Protein AF-A0A2U1Q5H3-F1 (a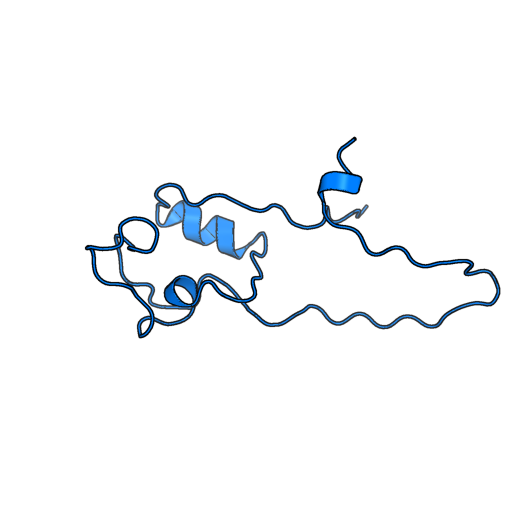fdb_monomer_lite)

InterPro domains:
  IPR001932 PPM-type phosphatase-like domain [PF00481] (26-88)
  IPR036457 PPM-type phosphatase-like domain superfamily [G3DSA:3.60.40.10] (17-89)
  IPR036457 PPM-type phosphatase-like domain superfamily [SSF81606] (21-88)

Sequence (89 aa):
MDVYPVLKLFVLYSLSEHDVLLLCFQIPRSIGDAYLKKPKFVVDPSFPRFHLPNPIHRPVLRDNPSIYTRELKHDDKFIVFALDGLWNT

Organism: Artemisia annua (NCBI:txid35608)

Structure (mmCIF, N/CA/C/O backbone):
data_AF-A0A2U1Q5H3-F1
#
_entry.id   AF-A0A2U1Q5H3-F1
#
loop_
_atom_site.group_PDB
_atom_site.id
_atom_site.type_symbol
_atom_site.label_atom_id
_atom_site.label_alt_id
_atom_site.label_comp_id
_atom_site.label_asym_id
_atom_site.label_entity_id
_atom_site.label_seq_id
_atom_site.pdbx_PDB_ins_code
_atom_site.Cartn_x
_atom_site.Cartn_y
_atom_site.Cartn_z
_atom_site.occupancy
_atom_site.B_iso_or_equiv
_atom_site.auth_seq_id
_atom_site.auth_comp_id
_atom_site.auth_asym_id
_atom_site.auth_atom_id
_atom_site.pdbx_PDB_model_num
ATOM 1 N N . MET A 1 1 ? 4.649 -7.458 21.140 1.00 35.00 1 MET A N 1
ATOM 2 C CA . MET A 1 1 ? 3.898 -8.384 20.269 1.00 35.00 1 MET A CA 1
ATOM 3 C C . MET A 1 1 ? 2.536 -7.756 20.032 1.00 35.00 1 MET A C 1
ATOM 5 O O . MET A 1 1 ? 1.799 -7.631 20.993 1.00 35.00 1 MET A O 1
ATOM 9 N N . ASP A 1 2 ? 2.148 -7.219 18.885 1.00 34.28 2 ASP A N 1
ATOM 10 C CA . ASP A 1 2 ? 2.798 -6.956 17.601 1.00 34.28 2 ASP A CA 1
ATOM 11 C C . ASP A 1 2 ? 2.280 -5.582 17.161 1.00 34.28 2 ASP A C 1
ATOM 13 O O . ASP A 1 2 ? 1.097 -5.423 16.865 1.00 34.28 2 ASP A O 1
ATOM 17 N N . VAL A 1 3 ? 3.147 -4.571 17.176 1.00 37.88 3 VAL A N 1
ATOM 18 C CA . VAL A 1 3 ? 2.848 -3.275 16.564 1.00 37.88 3 VAL A CA 1
ATOM 19 C C . VAL A 1 3 ? 3.446 -3.373 15.175 1.00 37.88 3 VAL A C 1
ATOM 21 O O . VAL A 1 3 ? 4.643 -3.164 15.015 1.00 37.88 3 VAL A O 1
ATOM 24 N N . TYR A 1 4 ? 2.656 -3.802 14.191 1.00 39.78 4 TYR A N 1
ATOM 25 C CA . TYR A 1 4 ? 3.074 -3.736 12.793 1.00 39.78 4 TYR A CA 1
ATOM 26 C C . TYR A 1 4 ? 3.299 -2.256 12.463 1.00 39.78 4 TYR A C 1
ATOM 28 O O . TYR A 1 4 ? 2.317 -1.509 12.429 1.00 39.78 4 TYR A O 1
ATOM 36 N N . PRO A 1 5 ? 4.550 -1.797 12.272 1.00 39.38 5 PRO A N 1
ATOM 37 C CA . PRO A 1 5 ? 4.781 -0.418 11.913 1.00 39.38 5 PRO A CA 1
ATOM 38 C C . PRO A 1 5 ? 4.218 -0.240 10.508 1.00 39.38 5 PRO A C 1
ATOM 40 O O . PRO A 1 5 ? 4.562 -0.947 9.557 1.00 39.38 5 PRO A O 1
ATOM 43 N N . VAL A 1 6 ? 3.257 0.664 10.450 1.00 42.09 6 VAL A N 1
ATOM 44 C CA . VAL A 1 6 ? 2.580 1.138 9.261 1.00 42.09 6 VAL A CA 1
ATOM 45 C C . VAL A 1 6 ? 3.648 1.660 8.282 1.00 42.09 6 VAL A C 1
ATOM 47 O O . VAL A 1 6 ? 4.670 2.213 8.686 1.00 42.09 6 VAL A O 1
ATOM 50 N N . LEU A 1 7 ? 3.445 1.293 7.013 1.00 40.78 7 LEU A N 1
ATOM 51 C CA . LEU A 1 7 ? 4.089 1.768 5.786 1.00 40.78 7 LEU A CA 1
ATOM 52 C C . LEU A 1 7 ? 5.579 2.182 5.882 1.00 40.78 7 LEU A C 1
ATOM 54 O O . LEU A 1 7 ? 5.974 3.312 6.147 1.00 40.78 7 LEU A O 1
ATOM 58 N N . LYS A 1 8 ? 6.450 1.260 5.472 1.00 37.12 8 LYS A N 1
ATOM 59 C CA . LYS A 1 8 ? 7.817 1.595 5.063 1.00 37.12 8 LYS A CA 1
ATOM 60 C C . LYS A 1 8 ? 7.808 1.855 3.553 1.00 37.12 8 LYS A C 1
ATOM 62 O O . LYS A 1 8 ? 7.832 0.922 2.753 1.00 37.12 8 LYS A O 1
ATOM 67 N N . LEU A 1 9 ? 7.704 3.129 3.172 1.00 38.12 9 LEU A N 1
ATOM 68 C CA . LEU A 1 9 ? 7.877 3.604 1.797 1.00 38.12 9 LEU A CA 1
ATOM 69 C C . LEU A 1 9 ? 9.331 3.347 1.372 1.00 38.12 9 LEU A C 1
ATOM 71 O O . LEU A 1 9 ? 10.221 4.131 1.697 1.00 38.12 9 LEU A O 1
ATOM 75 N N . PHE A 1 10 ? 9.593 2.230 0.692 1.00 38.53 10 PHE A N 1
ATOM 76 C CA . PHE A 1 10 ? 10.933 1.939 0.187 1.00 38.53 10 PHE A CA 1
ATOM 77 C C . PHE A 1 10 ? 11.133 2.476 -1.227 1.00 38.53 10 PHE A C 1
ATOM 79 O O . PHE A 1 10 ? 10.434 2.125 -2.176 1.00 38.53 10 PHE A O 1
ATOM 86 N N . VAL A 1 11 ? 12.129 3.353 -1.304 1.00 35.50 11 VAL A N 1
ATOM 87 C CA . VAL A 1 11 ? 12.722 3.952 -2.494 1.00 35.50 11 VAL A CA 1
ATOM 88 C C . VAL A 1 11 ? 13.362 2.863 -3.356 1.00 35.50 11 VAL A C 1
ATOM 90 O O . VAL A 1 11 ? 14.110 2.022 -2.859 1.00 35.50 11 VAL A O 1
ATOM 93 N N . LEU A 1 12 ? 13.078 2.902 -4.657 1.00 33.97 12 LEU A N 1
ATOM 94 C CA . LEU A 1 12 ? 13.665 2.019 -5.660 1.00 33.97 12 LEU A CA 1
ATOM 95 C C . LEU A 1 12 ? 15.130 2.403 -5.903 1.00 33.97 12 LEU A C 1
ATOM 97 O O . LEU A 1 12 ? 15.409 3.406 -6.555 1.00 33.97 12 LEU A O 1
ATOM 101 N N . TYR A 1 13 ? 16.057 1.576 -5.428 1.00 35.09 13 TYR A N 1
ATOM 102 C CA . TYR A 1 13 ? 17.396 1.468 -6.001 1.00 35.09 13 TYR A CA 1
ATOM 103 C C . TYR A 1 13 ? 17.612 0.024 -6.456 1.00 35.09 13 TYR A C 1
ATOM 105 O O . TYR A 1 13 ? 17.194 -0.901 -5.768 1.00 35.09 13 TYR A O 1
ATOM 113 N N . SER A 1 14 ? 18.200 -0.117 -7.650 1.00 41.81 14 SER A N 1
ATOM 114 C CA . SER A 1 14 ? 18.582 -1.346 -8.366 1.00 41.81 14 SER A CA 1
ATOM 115 C C . SER A 1 14 ? 18.474 -2.642 -7.546 1.00 41.81 14 SER A C 1
ATOM 117 O O . SER A 1 14 ? 19.406 -3.004 -6.835 1.00 41.81 14 SER A O 1
ATOM 119 N N . LEU A 1 15 ? 17.340 -3.338 -7.662 1.00 47.41 15 LEU A N 1
ATOM 120 C CA . LEU A 1 15 ? 17.062 -4.575 -6.927 1.00 47.41 15 LEU A CA 1
ATOM 121 C C . LEU A 1 15 ? 17.685 -5.776 -7.653 1.00 47.41 15 LEU A C 1
ATOM 123 O O . LEU A 1 15 ? 17.388 -6.005 -8.827 1.00 47.41 15 LEU A O 1
ATOM 127 N N . SER A 1 16 ? 18.514 -6.558 -6.959 1.00 54.03 16 SER A N 1
ATOM 128 C CA . SER A 1 16 ? 18.921 -7.898 -7.404 1.00 54.03 16 SER A CA 1
ATOM 129 C C . SER A 1 16 ? 17.773 -8.907 -7.216 1.00 54.03 16 SER A C 1
ATOM 131 O O . SER A 1 16 ? 16.823 -8.642 -6.478 1.00 54.03 16 SER A O 1
ATOM 133 N N . GLU A 1 17 ? 17.837 -10.093 -7.838 1.00 52.88 17 GLU A N 1
ATOM 134 C CA . GLU A 1 17 ? 16.818 -11.150 -7.648 1.00 52.88 17 GLU A CA 1
ATOM 135 C C . GLU A 1 17 ? 16.592 -11.517 -6.169 1.00 52.88 17 GLU A C 1
ATOM 137 O O . GLU A 1 17 ? 15.463 -11.811 -5.764 1.00 52.88 17 GLU A O 1
ATOM 142 N N . HIS A 1 18 ? 17.639 -11.447 -5.343 1.00 50.66 18 HIS A N 1
ATOM 143 C CA . HIS A 1 18 ? 17.545 -11.686 -3.903 1.00 50.66 18 HIS A CA 1
ATOM 144 C C . HIS A 1 18 ? 16.774 -10.575 -3.170 1.00 50.66 18 HIS A C 1
ATOM 146 O O . HIS A 1 18 ? 16.014 -10.865 -2.243 1.00 50.66 18 HIS A O 1
ATOM 152 N N . ASP A 1 19 ? 16.880 -9.328 -3.633 1.00 50.44 19 ASP A N 1
ATOM 153 C CA . ASP A 1 19 ? 16.168 -8.183 -3.055 1.00 50.44 19 ASP A CA 1
ATOM 154 C C . ASP A 1 19 ? 14.669 -8.208 -3.400 1.00 50.44 19 ASP A C 1
ATOM 156 O O . ASP A 1 19 ? 13.827 -7.828 -2.585 1.00 50.44 19 ASP A O 1
ATOM 160 N N . VAL A 1 20 ? 14.306 -8.741 -4.574 1.00 52.97 20 VAL A N 1
ATOM 161 C CA . VAL A 1 20 ? 12.903 -8.928 -4.997 1.00 52.97 20 VAL A CA 1
ATOM 162 C C . VAL A 1 20 ? 12.177 -9.956 -4.117 1.00 52.97 20 VAL A C 1
ATOM 164 O O . VAL A 1 20 ? 10.992 -9.793 -3.812 1.00 52.97 20 VAL A O 1
ATOM 167 N N . LEU A 1 21 ? 12.871 -11.009 -3.675 1.00 49.78 21 LEU A N 1
ATOM 168 C CA . LEU A 1 21 ? 12.300 -12.020 -2.778 1.00 49.78 21 LEU A CA 1
ATOM 169 C C . LEU A 1 21 ? 12.051 -11.466 -1.366 1.00 49.78 21 LEU A C 1
ATOM 171 O O . LEU A 1 21 ? 11.007 -11.753 -0.778 1.00 49.78 21 LEU A O 1
ATOM 175 N N . LEU A 1 22 ? 12.950 -10.619 -0.859 1.00 50.00 22 LEU A N 1
ATOM 176 C CA . LEU A 1 22 ? 12.785 -9.913 0.418 1.00 50.00 22 LEU A CA 1
ATOM 177 C C . LEU A 1 22 ? 11.656 -8.873 0.367 1.00 50.00 22 LEU A C 1
ATOM 179 O O . LEU A 1 22 ? 10.828 -8.813 1.280 1.00 50.00 22 LEU A O 1
ATOM 183 N N . LEU A 1 23 ? 11.558 -8.124 -0.736 1.00 50.06 23 LEU A N 1
ATOM 184 C CA . LEU A 1 2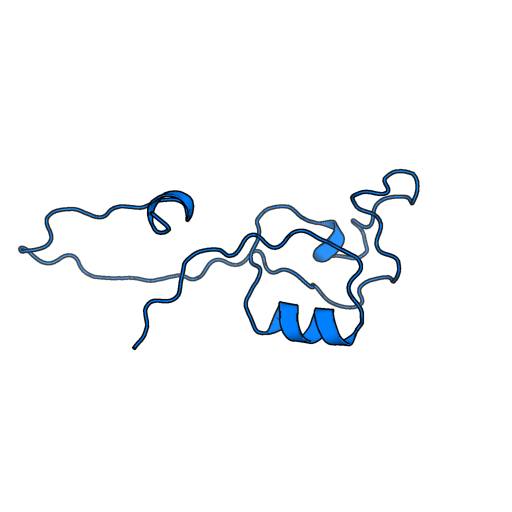3 ? 10.486 -7.156 -0.978 1.00 50.06 23 LEU A CA 1
ATOM 185 C C . LEU A 1 23 ? 9.098 -7.819 -0.927 1.00 50.06 23 LEU A C 1
ATOM 187 O O . LEU A 1 23 ? 8.149 -7.244 -0.399 1.00 50.06 23 LEU A O 1
ATOM 191 N N . CYS A 1 24 ? 8.977 -9.058 -1.412 1.00 50.50 24 CYS A N 1
ATOM 192 C CA . CYS A 1 24 ? 7.715 -9.800 -1.415 1.00 50.50 24 CYS A CA 1
ATOM 193 C C . CYS A 1 24 ? 7.255 -10.219 -0.001 1.00 50.50 24 CYS A C 1
ATOM 195 O O . CYS A 1 24 ? 6.050 -10.288 0.256 1.00 50.50 24 CYS A O 1
ATOM 197 N N . PHE A 1 25 ? 8.194 -10.455 0.926 1.00 51.50 25 PHE A N 1
ATOM 198 C CA . PHE A 1 25 ? 7.896 -10.960 2.272 1.00 51.50 25 PHE A CA 1
ATOM 199 C C . PHE A 1 25 ? 7.490 -9.855 3.268 1.00 51.50 25 PHE A C 1
ATOM 201 O O . PHE A 1 25 ? 6.774 -10.139 4.225 1.00 51.50 25 PHE A O 1
ATOM 208 N N . GLN A 1 26 ? 7.865 -8.589 3.028 1.00 55.53 26 GLN A N 1
ATOM 209 C CA . GLN A 1 26 ? 7.543 -7.452 3.917 1.00 55.53 26 GLN A CA 1
ATOM 210 C C . GLN A 1 26 ? 6.380 -6.543 3.439 1.00 55.53 26 GLN A C 1
ATOM 212 O O . GLN A 1 26 ? 6.059 -5.559 4.093 1.00 55.53 26 GLN A O 1
ATOM 217 N N . ILE A 1 27 ? 5.665 -6.944 2.377 1.00 56.28 27 ILE A N 1
ATOM 218 C CA . ILE A 1 27 ? 4.402 -6.378 1.841 1.00 56.28 27 ILE A CA 1
ATOM 219 C C . ILE A 1 27 ? 4.477 -4.910 1.367 1.00 56.28 27 ILE A C 1
ATOM 221 O O . ILE A 1 27 ? 4.054 -4.002 2.084 1.00 56.28 27 ILE A O 1
ATOM 225 N N . PRO A 1 28 ? 4.820 -4.645 0.095 1.00 72.38 28 PRO A N 1
ATOM 226 C CA . PRO A 1 28 ? 4.647 -3.333 -0.492 1.00 72.38 28 PRO A CA 1
ATOM 227 C C . PRO A 1 28 ? 3.320 -3.375 -1.258 1.00 72.38 28 PRO A C 1
ATOM 229 O O . PRO A 1 28 ? 3.183 -3.930 -2.353 1.00 72.38 28 PRO A O 1
ATOM 232 N N . ARG A 1 29 ? 2.273 -2.884 -0.599 1.00 80.69 29 ARG A N 1
ATOM 233 C CA . ARG A 1 29 ? 1.001 -2.584 -1.256 1.00 80.69 29 ARG A CA 1
ATOM 234 C C . ARG A 1 29 ? 1.034 -1.147 -1.716 1.00 80.69 29 ARG A C 1
ATOM 236 O O . ARG A 1 29 ? 1.398 -0.272 -0.938 1.00 80.69 29 ARG A O 1
ATOM 243 N N . SER A 1 30 ? 0.610 -0.905 -2.945 1.00 84.12 30 SER A N 1
ATOM 244 C CA . SER A 1 30 ? 0.442 0.455 -3.438 1.00 84.12 30 SER A CA 1
ATOM 245 C C . SER A 1 30 ? -0.739 0.550 -4.385 1.00 84.12 30 SER A C 1
ATOM 247 O O . SER A 1 30 ? -1.090 -0.402 -5.091 1.00 84.12 30 SER A O 1
ATOM 249 N N . ILE A 1 31 ? -1.347 1.727 -4.419 1.00 84.31 31 ILE A N 1
ATOM 250 C CA . ILE A 1 31 ? -2.228 2.148 -5.503 1.00 84.31 31 ILE A CA 1
ATOM 251 C C . ILE A 1 31 ? -1.341 2.940 -6.473 1.00 84.31 31 ILE A C 1
ATOM 253 O O . ILE A 1 31 ? -0.600 3.812 -6.037 1.00 84.31 31 ILE A O 1
ATOM 257 N N . GLY A 1 32 ? -1.379 2.619 -7.770 1.00 86.00 32 GLY A N 1
ATOM 258 C CA . GLY A 1 32 ? -0.402 3.126 -8.748 1.00 86.00 32 GLY A CA 1
ATOM 259 C C . GLY A 1 32 ? 0.656 2.087 -9.127 1.00 86.00 32 GLY A C 1
ATOM 260 O O . GLY A 1 32 ? 0.333 0.900 -9.202 1.00 86.00 32 GLY A O 1
ATOM 261 N N . ASP A 1 33 ? 1.881 2.528 -9.426 1.00 85.50 33 ASP A N 1
ATOM 262 C CA . ASP A 1 33 ? 3.053 1.684 -9.735 1.00 85.50 33 ASP A CA 1
ATOM 263 C C . ASP A 1 33 ? 2.780 0.540 -10.723 1.00 85.50 33 ASP A C 1
ATOM 265 O O . ASP A 1 33 ? 3.189 -0.608 -10.540 1.00 85.50 33 ASP A O 1
ATOM 269 N N . ALA A 1 34 ? 2.029 0.840 -11.783 1.00 87.00 34 ALA A N 1
ATOM 270 C CA . ALA A 1 34 ? 1.507 -0.170 -12.699 1.00 87.00 34 ALA A CA 1
ATOM 271 C C . ALA A 1 34 ? 2.613 -1.003 -13.381 1.00 87.00 34 ALA A C 1
ATOM 273 O O . ALA A 1 34 ? 2.420 -2.201 -13.615 1.00 87.00 34 ALA A O 1
ATOM 274 N N . TYR A 1 35 ? 3.777 -0.3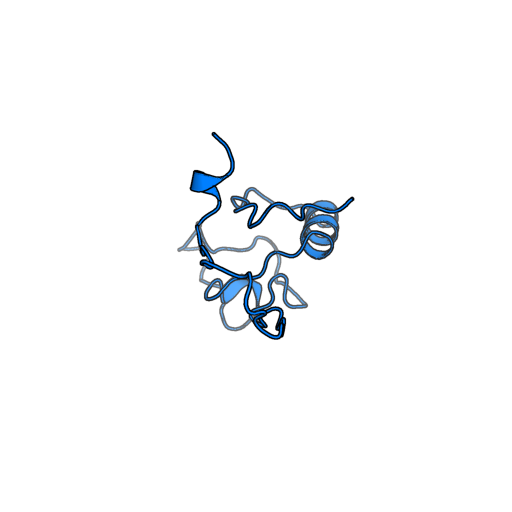92 -13.628 1.00 85.69 35 TYR A N 1
ATOM 275 C CA . TYR A 1 35 ? 4.976 -1.030 -14.187 1.00 85.69 35 TYR A CA 1
ATOM 276 C C . TYR A 1 35 ? 5.542 -2.150 -13.293 1.00 85.69 35 TYR A C 1
ATOM 278 O O . TYR A 1 35 ? 6.156 -3.080 -13.807 1.00 85.69 35 TYR A O 1
ATOM 286 N N . LEU A 1 36 ? 5.258 -2.134 -11.982 1.00 86.50 36 LEU A N 1
ATOM 287 C CA . LEU A 1 36 ? 5.617 -3.193 -11.024 1.00 86.50 36 LEU A CA 1
ATOM 288 C C . LEU A 1 36 ? 4.528 -4.270 -10.869 1.00 86.50 36 LEU A C 1
ATOM 290 O O . LEU A 1 36 ? 4.679 -5.209 -10.083 1.00 86.50 36 LEU A O 1
ATOM 294 N N . LYS A 1 37 ? 3.409 -4.144 -11.592 1.00 87.12 37 LYS A N 1
ATOM 295 C CA . LYS A 1 37 ? 2.239 -5.028 -11.462 1.00 87.12 37 LYS A CA 1
ATOM 296 C C . LYS A 1 37 ? 1.974 -5.850 -12.710 1.00 87.12 37 LYS A C 1
ATOM 298 O O . LYS A 1 37 ? 1.626 -7.022 -12.595 1.00 87.12 37 LYS A O 1
ATOM 303 N N . LYS A 1 38 ? 2.079 -5.249 -13.900 1.00 86.00 38 LYS A N 1
ATOM 304 C CA . LYS A 1 38 ? 1.833 -5.949 -15.170 1.00 86.00 38 LYS A CA 1
ATOM 305 C C . LYS A 1 38 ? 2.871 -5.546 -16.223 1.00 86.00 38 LYS A C 1
ATOM 307 O O . LYS A 1 38 ? 3.069 -4.348 -16.413 1.00 86.00 38 LYS A O 1
ATOM 312 N N . PRO A 1 39 ? 3.422 -6.503 -16.995 1.00 84.19 39 PRO A N 1
ATOM 313 C CA . PRO A 1 39 ? 4.413 -6.218 -18.039 1.00 84.19 39 PRO A CA 1
ATOM 314 C C . PRO A 1 39 ? 3.949 -5.193 -19.079 1.00 84.19 39 PRO A C 1
ATOM 316 O O . PRO A 1 39 ? 4.737 -4.394 -19.563 1.00 84.19 39 PRO A O 1
ATOM 319 N N . LYS A 1 40 ? 2.645 -5.161 -19.379 1.00 86.25 40 LYS A 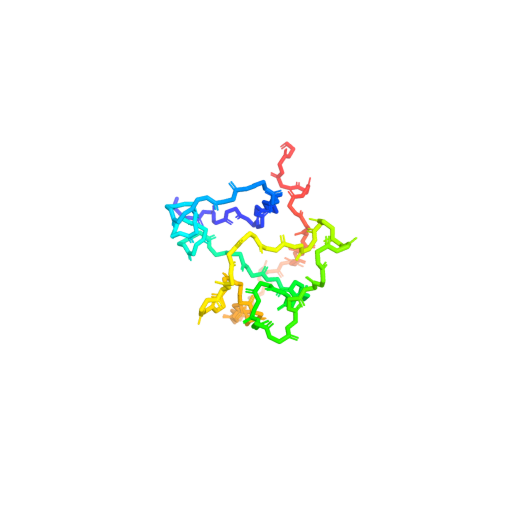N 1
ATOM 320 C CA . LYS A 1 40 ? 2.048 -4.215 -20.338 1.00 86.25 40 LYS A CA 1
ATOM 321 C C . LYS A 1 40 ? 2.152 -2.735 -19.943 1.00 86.25 40 LYS A C 1
ATOM 323 O O . LYS A 1 40 ? 1.788 -1.880 -20.738 1.00 86.25 40 LYS A O 1
ATOM 328 N N . PHE A 1 41 ? 2.552 -2.445 -18.706 1.00 87.38 41 PHE A N 1
ATOM 329 C CA . PHE A 1 41 ? 2.735 -1.088 -18.195 1.00 87.38 41 PHE A CA 1
ATOM 330 C C . PHE A 1 41 ? 4.211 -0.730 -17.991 1.00 87.38 41 PHE A C 1
ATOM 332 O O . PHE A 1 41 ? 4.496 0.314 -17.409 1.00 87.38 41 PHE A O 1
ATOM 339 N N . VAL A 1 42 ? 5.143 -1.584 -18.428 1.00 82.38 42 VAL A N 1
ATOM 340 C CA . VAL A 1 42 ? 6.568 -1.240 -18.466 1.00 82.38 42 VAL A CA 1
ATOM 341 C C . VAL A 1 42 ? 6.748 -0.051 -19.403 1.00 82.38 42 VAL A C 1
ATOM 343 O O . VAL A 1 42 ? 6.224 -0.039 -20.516 1.00 82.38 42 VAL A O 1
ATOM 346 N N . VAL A 1 43 ? 7.449 0.966 -18.911 1.00 81.12 43 VAL A N 1
ATOM 347 C CA . VAL A 1 43 ? 7.667 2.218 -19.633 1.00 81.12 43 VAL A CA 1
ATOM 348 C C . VAL A 1 43 ? 8.955 2.115 -20.450 1.00 81.12 43 VAL A C 1
ATOM 350 O O . VAL A 1 43 ? 9.895 1.416 -20.063 1.00 81.12 43 VAL A O 1
ATOM 353 N N . ASP A 1 44 ? 8.975 2.802 -21.591 1.00 81.94 44 ASP A N 1
ATOM 354 C CA . ASP A 1 44 ? 10.137 2.907 -22.472 1.00 81.94 44 ASP A CA 1
ATOM 355 C C . ASP A 1 44 ? 11.409 3.344 -21.705 1.00 81.94 44 ASP A C 1
ATOM 357 O O . ASP A 1 44 ? 11.307 4.139 -20.761 1.00 81.94 44 ASP A O 1
ATOM 361 N N . PRO A 1 45 ? 12.611 2.873 -22.098 1.00 78.94 45 PRO A N 1
ATOM 362 C CA . PRO A 1 45 ? 13.873 3.248 -21.452 1.00 78.94 45 PRO A CA 1
ATOM 363 C C . PRO A 1 45 ? 14.147 4.760 -21.378 1.00 78.94 45 PRO A C 1
ATOM 365 O O . PRO A 1 45 ? 14.924 5.190 -20.526 1.00 78.94 45 PRO A O 1
ATOM 368 N N . SER A 1 46 ? 13.493 5.581 -22.210 1.00 84.88 46 SER A N 1
ATOM 369 C CA . SER A 1 46 ? 13.522 7.052 -22.119 1.00 84.88 46 SER A CA 1
ATOM 370 C C . SER A 1 46 ? 12.983 7.614 -20.797 1.00 84.88 46 SER A C 1
ATOM 372 O O . SER A 1 46 ? 13.249 8.772 -20.474 1.00 84.88 46 SER A O 1
ATOM 374 N N . PHE A 1 47 ? 12.281 6.804 -19.997 1.00 81.50 47 PHE A N 1
ATOM 375 C CA . PHE A 1 47 ? 11.800 7.152 -18.661 1.00 81.50 47 PHE A CA 1
ATOM 376 C C . PHE A 1 47 ? 12.578 6.380 -17.582 1.00 81.50 47 PHE A C 1
ATOM 378 O O . PHE A 1 47 ? 12.045 5.448 -16.972 1.00 81.50 47 PHE A O 1
ATOM 385 N N . PRO A 1 48 ? 13.825 6.784 -17.268 1.00 76.81 48 PRO A N 1
ATOM 386 C CA . PRO A 1 48 ? 14.738 6.005 -16.427 1.00 76.81 48 PRO A CA 1
ATOM 387 C C . PRO A 1 48 ? 14.216 5.754 -15.007 1.00 76.81 48 PRO A C 1
ATOM 389 O O . PRO A 1 48 ? 14.584 4.765 -14.386 1.00 76.81 48 PRO A O 1
ATOM 392 N N . ARG A 1 49 ? 13.317 6.608 -14.492 1.00 78.00 49 ARG A N 1
ATOM 393 C CA . ARG A 1 49 ? 12.697 6.434 -13.166 1.00 78.00 49 ARG A CA 1
ATOM 394 C C . ARG A 1 49 ? 11.788 5.199 -13.079 1.00 78.00 49 ARG A C 1
ATOM 396 O O . ARG A 1 49 ? 11.632 4.650 -11.996 1.00 78.00 49 ARG A O 1
ATOM 403 N N . PHE A 1 50 ? 11.170 4.798 -14.188 1.00 79.44 50 PHE A N 1
ATOM 404 C CA . PHE A 1 50 ? 10.176 3.714 -14.242 1.00 79.44 50 PHE A CA 1
ATOM 405 C C . PHE A 1 50 ? 10.651 2.518 -15.069 1.00 79.44 50 PHE A C 1
ATOM 407 O O . PHE A 1 50 ? 9.905 1.558 -15.273 1.00 79.44 50 PHE A O 1
ATOM 414 N N . HIS A 1 51 ? 11.883 2.590 -15.565 1.00 80.81 51 HIS A N 1
ATOM 415 C CA . HIS A 1 51 ? 12.491 1.522 -16.325 1.00 80.81 51 HIS A CA 1
ATOM 416 C C . HIS A 1 51 ? 12.942 0.400 -15.386 1.00 80.81 51 HIS A C 1
ATOM 418 O O . HIS A 1 51 ? 13.569 0.641 -14.354 1.00 80.81 51 HIS A O 1
ATOM 424 N N . LEU A 1 52 ? 12.624 -0.836 -15.764 1.00 76.56 52 LEU A N 1
ATOM 425 C CA . LEU A 1 52 ? 13.066 -2.033 -15.062 1.00 76.56 52 LEU A CA 1
ATOM 426 C C . LEU A 1 52 ? 14.179 -2.701 -15.878 1.00 76.56 52 LEU A C 1
ATOM 428 O O . LEU A 1 52 ? 13.949 -2.977 -17.056 1.00 76.56 52 LEU A O 1
ATOM 432 N N . PRO A 1 53 ? 15.346 -3.006 -15.275 1.00 77.50 53 PRO A N 1
ATOM 433 C CA . PRO A 1 53 ? 16.462 -3.633 -15.988 1.00 77.50 53 PRO A CA 1
ATOM 434 C C . PRO A 1 53 ? 16.119 -5.041 -16.495 1.00 77.50 53 PRO A C 1
ATOM 436 O O . PRO A 1 53 ? 16.649 -5.481 -17.513 1.00 77.50 53 PRO A O 1
ATOM 439 N N . ASN A 1 54 ? 15.193 -5.732 -15.824 1.00 79.06 54 ASN A N 1
ATOM 440 C CA . ASN A 1 54 ? 14.667 -7.025 -16.242 1.00 79.06 54 ASN A CA 1
ATOM 441 C C . ASN A 1 54 ? 13.129 -6.992 -16.241 1.00 79.06 54 ASN A C 1
ATOM 443 O O . ASN A 1 54 ? 12.531 -6.446 -15.308 1.00 79.06 54 ASN A O 1
ATOM 447 N N . PRO A 1 55 ? 12.465 -7.591 -17.248 1.00 75.56 55 PRO A N 1
ATOM 448 C CA . PRO A 1 55 ? 11.015 -7.739 -17.243 1.00 75.56 55 PRO A CA 1
ATOM 449 C C . PRO A 1 55 ? 10.532 -8.522 -16.018 1.00 75.56 55 PRO A C 1
ATOM 451 O O . PRO A 1 55 ? 11.095 -9.554 -15.659 1.00 75.56 55 PRO A O 1
ATOM 454 N N . ILE A 1 56 ? 9.441 -8.068 -15.399 1.00 79.88 56 ILE A N 1
ATOM 455 C CA . ILE A 1 56 ? 8.802 -8.816 -14.313 1.00 79.88 56 ILE A CA 1
ATOM 456 C C . ILE A 1 56 ? 7.914 -9.925 -14.882 1.00 79.88 56 ILE A C 1
ATOM 458 O O . ILE A 1 56 ? 7.052 -9.683 -15.722 1.00 79.88 56 ILE A O 1
ATOM 462 N N . HIS A 1 57 ? 8.079 -11.155 -14.401 1.00 81.88 57 HIS A N 1
ATOM 463 C CA . HIS A 1 57 ? 7.230 -12.284 -14.812 1.00 81.88 57 HIS A CA 1
ATOM 464 C C . HIS A 1 57 ? 5.964 -12.432 -13.954 1.00 81.88 57 HIS A C 1
ATOM 466 O O . HIS A 1 57 ? 5.012 -13.103 -14.347 1.00 81.88 57 HIS A O 1
ATOM 472 N N . ARG A 1 58 ? 5.939 -11.790 -12.783 1.00 82.56 58 ARG A N 1
ATOM 473 C CA . ARG A 1 58 ? 4.814 -11.776 -11.840 1.00 82.56 58 ARG A CA 1
ATOM 474 C C . ARG A 1 58 ? 4.718 -10.411 -11.148 1.00 82.56 58 ARG A C 1
ATOM 476 O O . ARG A 1 58 ? 5.736 -9.722 -11.077 1.00 82.56 58 ARG A O 1
ATOM 483 N N . PRO A 1 59 ? 3.542 -10.016 -10.627 1.00 82.94 59 PRO A N 1
ATOM 484 C CA . PRO A 1 59 ? 3.397 -8.760 -9.897 1.00 82.94 59 PRO A CA 1
ATOM 485 C C . PRO A 1 59 ? 4.342 -8.705 -8.693 1.00 82.94 59 PRO A C 1
ATOM 487 O O . PRO A 1 59 ? 4.360 -9.624 -7.873 1.00 82.94 59 PRO A O 1
ATOM 490 N N . VAL A 1 60 ? 5.101 -7.616 -8.584 1.00 83.94 60 VAL A N 1
ATOM 491 C CA . VAL A 1 60 ? 5.958 -7.318 -7.426 1.00 83.94 60 VAL A CA 1
ATOM 492 C C . VAL A 1 60 ? 5.140 -6.622 -6.333 1.00 83.94 60 VAL A C 1
ATOM 494 O O . VAL A 1 60 ? 5.346 -6.869 -5.147 1.00 83.94 60 VAL A O 1
ATOM 497 N N . LEU A 1 61 ? 4.163 -5.803 -6.740 1.00 84.62 61 LEU A N 1
ATOM 498 C CA . LEU A 1 61 ? 3.243 -5.089 -5.854 1.00 84.62 61 LEU A CA 1
ATOM 499 C C . LEU A 1 61 ? 1.817 -5.628 -5.953 1.00 84.62 61 LEU A C 1
ATOM 501 O O . LEU A 1 61 ? 1.363 -6.069 -7.011 1.00 84.62 61 LEU A O 1
ATOM 505 N N . ARG A 1 62 ? 1.083 -5.516 -4.844 1.00 82.50 62 ARG A N 1
ATOM 506 C CA . ARG A 1 62 ? -0.361 -5.785 -4.769 1.00 82.50 62 ARG A CA 1
ATOM 507 C C . ARG A 1 62 ? -1.125 -4.484 -4.544 1.00 82.50 62 ARG A C 1
ATOM 509 O O . ARG A 1 62 ? -0.633 -3.579 -3.879 1.00 82.50 62 ARG A O 1
ATOM 516 N N . ASP A 1 63 ? -2.329 -4.404 -5.088 1.00 84.88 63 ASP A N 1
ATOM 517 C CA . ASP A 1 63 ? -3.275 -3.302 -4.882 1.00 84.88 63 ASP A CA 1
ATOM 518 C C . ASP A 1 63 ? -4.419 -3.669 -3.929 1.00 84.88 63 ASP A C 1
ATOM 520 O O . ASP A 1 63 ? -5.162 -2.791 -3.495 1.00 84.88 63 ASP A O 1
ATOM 524 N N . ASN A 1 64 ? -4.551 -4.947 -3.566 1.00 83.75 64 ASN A N 1
ATOM 525 C CA . ASN A 1 64 ? -5.582 -5.377 -2.636 1.00 83.75 64 ASN A CA 1
ATOM 526 C C . ASN A 1 64 ? -5.319 -4.842 -1.213 1.00 83.75 64 ASN A C 1
ATOM 528 O O . ASN A 1 64 ? -4.235 -5.039 -0.661 1.00 83.75 64 ASN A O 1
ATOM 532 N N . PRO A 1 65 ? -6.288 -4.169 -0.575 1.00 82.62 65 PRO A N 1
ATOM 533 C CA . PRO A 1 65 ? -6.134 -3.740 0.810 1.00 82.62 65 PRO A CA 1
ATOM 534 C C . PRO A 1 65 ? -6.202 -4.939 1.770 1.00 82.62 65 PRO A C 1
ATOM 536 O O . PRO A 1 65 ? -6.697 -6.011 1.423 1.00 82.62 65 PRO A O 1
ATOM 539 N N . SER A 1 66 ? -5.734 -4.756 3.011 1.00 82.44 66 SER A N 1
ATOM 540 C CA . SER A 1 66 ? -6.215 -5.602 4.117 1.00 82.44 66 SER A CA 1
ATOM 541 C C . SER A 1 66 ? -7.547 -5.070 4.596 1.00 82.44 66 SER A C 1
ATOM 543 O O . SER A 1 66 ? -7.685 -3.863 4.779 1.00 82.44 66 SER A O 1
ATOM 545 N N . ILE A 1 67 ? -8.495 -5.967 4.828 1.00 83.06 67 ILE A N 1
ATOM 546 C CA . ILE A 1 67 ? -9.791 -5.621 5.398 1.00 83.06 67 ILE A CA 1
ATOM 547 C C . ILE A 1 67 ? -9.782 -6.074 6.852 1.00 83.06 67 ILE A C 1
ATOM 549 O O . ILE A 1 67 ? -9.470 -7.228 7.142 1.00 83.06 67 ILE A O 1
ATOM 553 N N . TYR A 1 68 ? -10.106 -5.154 7.754 1.00 83.25 68 TYR A N 1
ATOM 554 C CA . TYR A 1 68 ? -10.275 -5.433 9.171 1.00 83.25 68 TYR A CA 1
ATOM 555 C C . TYR A 1 68 ? -11.620 -4.880 9.631 1.00 83.25 68 TYR A C 1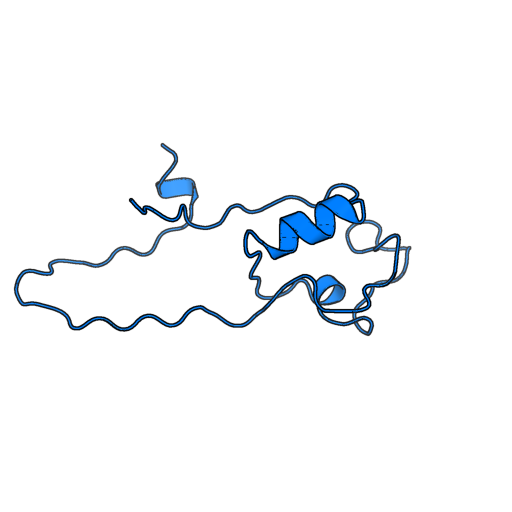
ATOM 557 O O . TYR A 1 68 ? -11.991 -3.759 9.280 1.00 83.25 68 TYR A O 1
ATOM 565 N N . THR A 1 69 ? -12.343 -5.673 10.415 1.00 88.69 69 THR A N 1
ATOM 566 C CA . THR A 1 69 ? -13.653 -5.317 10.958 1.00 88.69 69 THR A CA 1
ATOM 567 C C . THR A 1 69 ? -13.591 -5.410 12.474 1.00 88.69 69 THR A C 1
ATOM 569 O O . THR A 1 69 ? -13.087 -6.388 13.022 1.00 88.69 69 THR A O 1
ATOM 572 N N . ARG A 1 70 ? -14.107 -4.382 13.149 1.00 87.62 70 ARG A N 1
ATOM 573 C CA . ARG A 1 70 ? -14.182 -4.305 14.607 1.00 87.62 70 ARG A CA 1
ATOM 574 C C . ARG A 1 70 ? -15.500 -3.672 15.009 1.00 87.62 70 ARG A C 1
ATOM 576 O O . ARG A 1 70 ? -15.881 -2.641 14.463 1.00 87.62 70 ARG A O 1
ATOM 583 N N . GLU A 1 71 ? -16.147 -4.270 15.997 1.00 91.88 71 GLU A N 1
ATOM 584 C CA . GLU A 1 71 ? -17.308 -3.678 16.652 1.00 91.88 71 GLU A CA 1
ATOM 585 C C . GLU A 1 71 ? -16.863 -2.578 17.618 1.00 91.88 71 GLU A C 1
ATOM 587 O O . GLU A 1 71 ? -15.924 -2.762 18.400 1.00 91.88 71 GLU A O 1
ATOM 592 N N . LEU A 1 72 ? -17.534 -1.428 17.554 1.00 90.88 72 LEU A N 1
ATOM 593 C CA . LEU A 1 72 ? -17.298 -0.326 18.481 1.00 90.88 72 LEU A CA 1
ATOM 594 C C . LEU A 1 72 ? -17.954 -0.634 19.827 1.00 90.88 72 LEU A C 1
ATOM 596 O O . LEU A 1 72 ? -19.108 -1.059 19.887 1.00 90.88 72 LEU A O 1
ATOM 600 N N . LYS A 1 73 ? -17.220 -0.393 20.911 1.00 93.94 73 LYS A N 1
ATOM 601 C CA . LYS A 1 73 ? -17.704 -0.522 22.287 1.00 93.94 73 LYS A CA 1
ATOM 602 C C . LYS A 1 73 ? -18.030 0.851 22.860 1.00 93.94 73 LYS A C 1
ATOM 604 O O . LYS A 1 73 ? -17.492 1.861 22.423 1.00 93.94 73 LYS A O 1
ATOM 609 N N . HIS A 1 74 ? -18.858 0.876 23.899 1.00 93.19 74 HIS A N 1
ATOM 610 C CA . HIS A 1 74 ? -19.259 2.109 24.588 1.00 93.19 74 HIS A CA 1
ATOM 611 C C . HIS A 1 74 ? -18.064 2.941 25.120 1.00 93.19 74 HIS A C 1
ATOM 613 O O . HIS A 1 74 ? -18.128 4.169 25.236 1.00 93.19 74 HIS A O 1
ATOM 619 N N . ASP A 1 75 ? -16.944 2.282 25.418 1.00 94.88 75 ASP A N 1
ATOM 620 C CA . ASP A 1 75 ? -15.738 2.935 25.932 1.00 94.88 75 ASP A CA 1
ATOM 621 C C . ASP A 1 75 ? -14.797 3.461 24.840 1.00 94.88 75 ASP A C 1
ATOM 623 O O . ASP A 1 75 ? -13.879 4.221 25.149 1.00 94.88 75 ASP A O 1
ATOM 627 N N . ASP A 1 76 ? -15.046 3.143 23.567 1.00 89.88 76 ASP A N 1
ATOM 628 C CA . ASP A 1 76 ? -14.273 3.690 22.455 1.00 89.88 76 ASP A CA 1
ATOM 629 C C . ASP A 1 76 ? -14.610 5.173 22.262 1.00 89.88 76 ASP A C 1
ATOM 631 O O . ASP A 1 76 ? -15.763 5.536 22.032 1.00 89.88 76 ASP A O 1
ATOM 635 N N . LYS A 1 77 ? -13.606 6.052 22.363 1.00 90.81 77 LYS A N 1
ATOM 636 C CA . LYS A 1 77 ? -13.821 7.510 22.292 1.00 90.81 77 LYS A CA 1
ATOM 637 C C . LYS A 1 77 ? -13.541 8.101 20.916 1.00 90.81 77 LYS A C 1
ATOM 639 O O . LYS A 1 77 ? -14.270 8.984 20.480 1.00 90.81 77 LYS A O 1
ATOM 644 N N . PHE A 1 78 ? -12.498 7.633 20.236 1.00 90.38 78 PHE A N 1
ATOM 645 C CA . PHE A 1 78 ? -12.138 8.083 18.894 1.00 90.38 78 PHE A CA 1
ATOM 646 C C . PHE A 1 78 ? -11.220 7.069 18.201 1.00 90.38 78 PHE A C 1
ATOM 648 O O . PHE A 1 78 ? -10.603 6.223 18.847 1.00 90.38 78 PHE A O 1
ATOM 655 N N . ILE A 1 79 ? -11.126 7.176 16.876 1.00 86.88 79 ILE A N 1
ATOM 656 C CA . ILE A 1 79 ? -10.203 6.414 16.030 1.00 86.88 79 ILE A CA 1
ATOM 657 C C . ILE A 1 79 ? -9.386 7.425 15.230 1.00 86.88 79 ILE A C 1
ATOM 659 O O . ILE A 1 79 ? -9.955 8.344 14.642 1.00 86.88 79 ILE A O 1
ATOM 663 N N . VAL A 1 80 ? -8.064 7.253 15.202 1.00 85.06 80 VAL A N 1
ATOM 664 C CA . VAL A 1 80 ? -7.157 8.105 14.424 1.00 85.06 80 VAL A CA 1
ATOM 665 C C . VAL A 1 80 ? -6.559 7.296 13.284 1.00 85.06 80 VAL A C 1
ATOM 667 O O . VAL A 1 80 ? -5.957 6.248 13.508 1.00 85.06 80 VA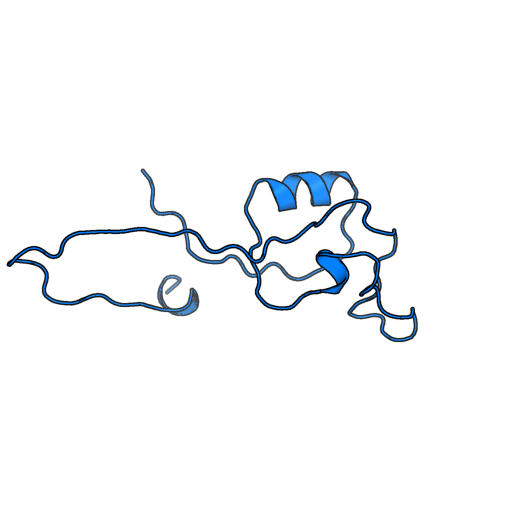L A O 1
ATOM 670 N N . PHE A 1 81 ? -6.690 7.819 12.068 1.00 84.31 81 PHE A N 1
ATOM 671 C CA . PHE A 1 81 ? -5.947 7.356 10.903 1.00 84.31 81 PHE A CA 1
ATOM 672 C C . PHE A 1 81 ? -4.870 8.387 10.585 1.00 84.31 81 PHE A C 1
ATOM 674 O O . PHE A 1 81 ? -5.172 9.569 10.434 1.00 84.31 81 PHE A O 1
ATOM 681 N N . ALA A 1 82 ? -3.621 7.944 10.495 1.00 81.81 82 ALA A N 1
ATOM 682 C CA . ALA A 1 82 ? -2.489 8.818 10.236 1.00 81.81 82 ALA A CA 1
ATOM 683 C C . ALA A 1 82 ? -1.449 8.134 9.351 1.00 81.81 82 ALA A C 1
ATOM 685 O O . ALA A 1 82 ? -1.344 6.907 9.336 1.00 81.81 82 ALA A O 1
ATOM 686 N N . LEU A 1 83 ? -0.689 8.956 8.630 1.00 80.00 83 LEU A N 1
ATOM 687 C CA . LEU A 1 83 ? 0.482 8.529 7.867 1.00 80.00 83 LEU A CA 1
ATOM 688 C C . LEU A 1 83 ? 1.670 8.272 8.810 1.00 80.00 83 LEU A C 1
ATOM 690 O O . LEU A 1 83 ? 1.702 8.787 9.929 1.00 80.00 83 LEU A O 1
ATOM 694 N N . ASP A 1 84 ? 2.676 7.533 8.342 1.00 76.06 84 ASP A N 1
ATOM 695 C CA . ASP A 1 84 ? 3.794 7.036 9.175 1.00 76.06 84 ASP A CA 1
ATOM 696 C C . ASP A 1 84 ? 4.614 8.135 9.834 1.00 76.06 84 ASP A C 1
ATOM 698 O O . ASP A 1 84 ? 5.190 7.933 10.901 1.00 76.06 84 ASP A O 1
ATOM 702 N N . GLY A 1 85 ? 4.634 9.317 9.216 1.00 71.56 85 GLY A N 1
ATOM 703 C CA . GLY A 1 85 ? 5.317 10.488 9.754 1.00 71.56 85 GLY A CA 1
ATOM 704 C C . GLY A 1 85 ? 4.808 10.925 11.130 1.00 71.56 85 GLY A C 1
ATOM 705 O O . GLY A 1 85 ? 5.538 11.617 11.829 1.00 71.56 85 GLY A O 1
ATOM 706 N N . LEU A 1 86 ? 3.601 10.515 11.542 1.00 69.94 86 LEU A N 1
ATOM 707 C CA . LEU A 1 86 ? 3.066 10.826 12.872 1.00 69.94 86 LEU A CA 1
ATOM 708 C C . LEU A 1 86 ? 3.633 9.919 13.977 1.00 69.94 86 LEU A C 1
ATOM 710 O O . LEU A 1 86 ? 3.687 10.330 15.128 1.00 69.94 86 LEU A O 1
ATOM 714 N N . TRP A 1 87 ? 4.027 8.687 13.648 1.00 66.69 87 TRP A N 1
ATOM 715 C CA . TRP A 1 87 ? 4.344 7.655 14.645 1.00 66.69 87 TRP A CA 1
ATOM 716 C C . TRP A 1 87 ? 5.843 7.515 14.948 1.00 66.69 87 TRP A C 1
ATOM 718 O O . TRP A 1 87 ? 6.203 6.813 15.887 1.00 66.69 87 TRP A O 1
ATOM 728 N N . ASN A 1 88 ? 6.709 8.168 14.166 1.00 65.75 88 ASN A N 1
ATOM 729 C CA . ASN A 1 88 ? 8.173 8.079 14.264 1.00 65.75 88 ASN A CA 1
ATOM 730 C C . ASN A 1 88 ? 8.830 9.308 14.932 1.00 65.75 88 ASN A C 1
ATOM 732 O O . ASN A 1 88 ? 9.995 9.597 14.655 1.00 65.75 88 ASN A O 1
ATOM 736 N N . THR A 1 89 ? 8.093 10.049 15.763 1.00 54.03 89 THR A N 1
ATOM 737 C CA . THR A 1 89 ? 8.632 11.143 16.598 1.00 54.03 89 THR A CA 1
ATOM 738 C C . THR A 1 89 ? 9.173 10.649 17.926 1.00 54.03 89 THR A C 1
ATOM 740 O O . THR A 1 89 ? 8.483 9.807 18.543 1.00 54.03 89 THR A O 1
#

Secondary structure (DSSP, 8-state):
----------------HHHHHHHHHS--B-SS-GGGT-GGGPPPTT-TTT--SS--SS-SSB-PPP----PPPTT--------GGGT--

Foldseek 3Di:
DDDLQPDDPDDDDQDDPVNLVVLQVSADADDDLVQQADQVPADDVVCVRRHDPDRDPHRSYHPDDDDDDDDDDPPDDDDDDDDNVVVPD

pLDDT: mean 70.92, std 18.82, range [33.97, 94.88]

Radius of gyration: 17.33 Å; chains: 1; bounding box: 38×23×48 Å